Protein AF-A0A3B8U5N9-F1 (afdb_monomer_lite)

Structure (mmCIF, N/CA/C/O backbone):
data_AF-A0A3B8U5N9-F1
#
_entry.id   AF-A0A3B8U5N9-F1
#
loop_
_atom_site.group_PDB
_atom_site.id
_atom_site.type_symbol
_atom_site.label_atom_id
_atom_site.label_alt_id
_atom_site.label_comp_id
_atom_site.label_asym_id
_atom_site.label_entity_id
_atom_site.label_seq_id
_atom_site.pdbx_PDB_ins_code
_atom_site.Cartn_x
_atom_site.Cartn_y
_atom_site.Cartn_z
_atom_site.occupancy
_atom_site.B_iso_or_equiv
_atom_site.auth_seq_id
_atom_site.auth_comp_id
_atom_site.auth_asym_id
_atom_site.auth_atom_id
_atom_site.pdbx_PDB_model_num
ATOM 1 N N . MET A 1 1 ? 13.610 -24.475 14.657 1.00 37.31 1 MET A N 1
ATOM 2 C CA . MET A 1 1 ? 14.604 -23.384 14.623 1.00 37.31 1 MET A CA 1
ATOM 3 C C . MET A 1 1 ? 13.798 -22.106 14.514 1.00 37.31 1 MET A C 1
ATOM 5 O O . MET A 1 1 ? 13.174 -21.926 13.480 1.00 37.31 1 MET A O 1
ATOM 9 N N . SER A 1 2 ? 13.674 -21.314 15.582 1.00 43.97 2 SER A N 1
ATOM 10 C CA . SER A 1 2 ? 13.005 -20.014 15.477 1.00 43.97 2 SER A CA 1
ATOM 11 C C . SER A 1 2 ? 13.962 -19.071 14.759 1.00 43.97 2 SER A C 1
ATOM 13 O O . SER A 1 2 ? 15.007 -18.725 15.312 1.00 43.97 2 SER A O 1
ATOM 15 N N . SER A 1 3 ? 13.654 -18.688 13.523 1.00 51.12 3 SER A N 1
ATOM 16 C CA . SER A 1 3 ? 14.221 -17.463 12.967 1.00 51.12 3 SER A CA 1
ATOM 17 C C . SER A 1 3 ? 13.598 -16.319 13.762 1.00 51.12 3 SER A C 1
ATOM 19 O O . SER A 1 3 ? 12.476 -15.910 13.486 1.00 51.12 3 SER A O 1
ATOM 21 N N . GLY A 1 4 ? 14.253 -15.919 14.852 1.00 57.12 4 GLY A N 1
ATOM 22 C CA . GLY A 1 4 ? 13.753 -14.846 15.703 1.00 57.12 4 GLY A CA 1
ATOM 23 C C . GLY A 1 4 ? 13.700 -13.555 14.897 1.00 57.12 4 GLY A C 1
ATOM 24 O O . GLY A 1 4 ? 14.706 -13.181 14.289 1.00 57.12 4 GLY A O 1
ATOM 25 N N . ARG A 1 5 ? 12.532 -12.906 14.881 1.00 68.25 5 ARG A N 1
ATOM 26 C CA . ARG A 1 5 ? 12.402 -11.507 14.465 1.00 68.25 5 ARG A CA 1
ATOM 27 C C . ARG A 1 5 ? 13.412 -10.670 15.252 1.00 68.25 5 ARG A C 1
ATOM 29 O O . ARG A 1 5 ? 13.767 -11.017 16.380 1.00 68.25 5 ARG A O 1
ATOM 36 N N . SER A 1 6 ? 13.897 -9.583 14.662 1.00 81.69 6 SER A N 1
ATOM 37 C CA . SER A 1 6 ? 14.657 -8.614 15.448 1.00 81.69 6 SER A CA 1
ATOM 38 C C . SER A 1 6 ? 13.742 -7.999 16.514 1.00 81.69 6 SER A C 1
ATOM 40 O O . SER A 1 6 ? 12.534 -7.891 16.317 1.00 81.69 6 SER A O 1
ATOM 42 N N . GLU A 1 7 ? 14.318 -7.564 17.633 1.00 84.50 7 GLU A N 1
ATOM 43 C CA . GLU A 1 7 ? 13.582 -6.857 18.693 1.00 84.50 7 GLU A CA 1
ATOM 44 C C . GLU A 1 7 ? 12.851 -5.616 18.149 1.00 84.50 7 GLU A C 1
ATOM 46 O O . GLU A 1 7 ? 11.730 -5.318 18.550 1.00 84.50 7 GLU A O 1
ATOM 51 N N . ILE A 1 8 ? 13.456 -4.936 17.170 1.00 84.94 8 ILE A N 1
ATOM 52 C CA . ILE A 1 8 ? 12.861 -3.789 16.474 1.00 84.94 8 ILE A CA 1
ATOM 53 C C . ILE A 1 8 ? 11.585 -4.206 15.726 1.00 84.94 8 ILE A C 1
ATOM 55 O O . ILE A 1 8 ? 10.541 -3.592 15.931 1.00 84.94 8 ILE A O 1
ATOM 59 N N . ALA A 1 9 ? 11.634 -5.309 14.975 1.00 85.88 9 ALA A N 1
ATOM 60 C CA . ALA A 1 9 ? 10.475 -5.823 14.250 1.00 85.88 9 ALA A CA 1
ATOM 61 C C . ALA A 1 9 ? 9.335 -6.268 15.179 1.00 85.88 9 ALA A C 1
ATOM 63 O O . ALA A 1 9 ? 8.161 -6.182 14.823 1.00 85.88 9 ALA A O 1
ATOM 64 N N . GLU A 1 10 ? 9.646 -6.743 16.387 1.00 89.31 10 GLU A N 1
ATOM 65 C CA . GLU A 1 10 ? 8.615 -7.051 17.385 1.00 89.31 10 GLU A CA 1
ATOM 66 C C . GLU A 1 10 ? 7.937 -5.784 17.922 1.00 89.31 10 GLU A C 1
ATOM 68 O O . GLU A 1 10 ? 6.716 -5.772 18.093 1.00 89.31 10 GLU A O 1
ATOM 73 N N . ILE A 1 11 ? 8.702 -4.713 18.155 1.00 91.44 11 ILE A N 1
ATOM 74 C CA . ILE A 1 11 ? 8.172 -3.411 18.588 1.00 91.44 11 ILE A CA 1
ATOM 75 C C . ILE A 1 11 ? 7.272 -2.806 17.503 1.00 91.44 11 ILE A C 1
ATOM 77 O O . ILE A 1 11 ? 6.187 -2.313 17.818 1.00 91.44 11 ILE A O 1
ATOM 81 N N . GLU A 1 12 ? 7.691 -2.874 16.239 1.00 92.06 12 GLU A N 1
ATOM 82 C CA . GLU A 1 12 ? 6.921 -2.409 15.077 1.00 92.06 12 GLU A CA 1
ATOM 83 C C . GLU A 1 12 ? 5.573 -3.124 14.984 1.00 92.06 12 GLU A C 1
ATOM 85 O O . GLU A 1 12 ? 4.514 -2.489 14.965 1.00 92.06 12 GLU A O 1
ATOM 90 N N . VAL A 1 13 ? 5.595 -4.455 15.056 1.00 93.44 13 VAL A N 1
ATOM 91 C CA . VAL A 1 13 ? 4.382 -5.275 15.055 1.00 93.44 13 VAL A CA 1
ATOM 92 C C . VAL A 1 13 ? 3.455 -4.917 16.215 1.00 93.44 13 VAL A C 1
ATOM 94 O O . VAL A 1 13 ? 2.258 -4.722 16.007 1.00 93.44 13 VAL A O 1
ATOM 97 N N . GLN A 1 14 ? 3.978 -4.798 17.438 1.00 95.06 14 GLN A N 1
ATOM 98 C CA . GLN A 1 14 ? 3.162 -4.445 18.605 1.00 95.06 14 GLN A CA 1
ATOM 99 C C . GLN A 1 14 ? 2.539 -3.053 18.469 1.00 95.06 14 GLN A C 1
ATOM 101 O O . GLN A 1 14 ? 1.387 -2.851 18.863 1.00 95.06 14 GLN A O 1
ATOM 106 N N . ASN A 1 15 ? 3.274 -2.100 17.895 1.00 96.38 15 ASN A N 1
ATOM 107 C CA . ASN A 1 15 ? 2.785 -0.754 17.634 1.00 96.38 15 ASN A CA 1
ATOM 108 C C . ASN A 1 15 ? 1.612 -0.762 16.639 1.00 96.38 15 ASN A C 1
ATOM 110 O O . ASN A 1 15 ? 0.536 -0.241 16.952 1.00 96.38 15 ASN A O 1
ATOM 114 N N . GLN A 1 16 ? 1.790 -1.397 15.481 1.00 96.12 16 GLN A N 1
ATOM 115 C CA . GLN A 1 16 ? 0.767 -1.464 14.437 1.00 96.12 16 GLN A CA 1
ATOM 116 C C . GLN A 1 16 ? -0.460 -2.268 14.896 1.00 96.12 16 GLN A C 1
ATOM 118 O O . GLN A 1 16 ? -1.600 -1.820 14.751 1.00 96.12 16 GLN A O 1
ATOM 123 N N . GLN A 1 17 ? -0.238 -3.429 15.518 1.00 95.81 17 GLN A N 1
ATOM 124 C CA . GLN A 1 17 ? -1.308 -4.281 16.032 1.00 95.81 17 GLN A CA 1
ATOM 125 C C . GLN A 1 17 ? -2.098 -3.585 17.147 1.00 95.81 17 GLN A C 1
ATOM 127 O O . GLN A 1 17 ? -3.327 -3.656 17.172 1.00 95.81 17 GLN A O 1
ATOM 132 N N . GLY A 1 18 ? -1.418 -2.886 18.061 1.00 96.94 18 GLY A N 1
ATOM 133 C CA . GLY A 1 18 ? -2.061 -2.134 19.140 1.00 96.94 18 GLY A CA 1
ATOM 134 C C . GLY A 1 18 ? -2.972 -1.022 18.618 1.00 96.94 18 GLY A C 1
ATOM 135 O O . GLY A 1 18 ? -4.084 -0.842 19.126 1.00 96.94 18 GLY A O 1
ATOM 136 N N . TYR A 1 19 ? -2.542 -0.319 17.567 1.00 97.38 19 TYR A N 1
ATOM 137 C CA . TYR A 1 19 ? -3.372 0.669 16.880 1.00 97.38 19 TYR A CA 1
ATOM 138 C C . TYR A 1 19 ? -4.609 0.028 16.236 1.00 97.38 19 TYR A C 1
ATOM 140 O O . TYR A 1 19 ? -5.729 0.484 16.474 1.00 97.38 19 TYR A O 1
ATOM 148 N N . ALA A 1 20 ? -4.424 -1.067 15.492 1.00 95.69 20 ALA A N 1
ATOM 149 C CA . ALA A 1 20 ? -5.520 -1.784 14.845 1.00 95.69 20 ALA A CA 1
ATOM 150 C C . ALA A 1 20 ? -6.578 -2.263 15.854 1.00 95.69 20 ALA A C 1
ATOM 152 O O . ALA A 1 20 ? -7.768 -1.995 15.682 1.00 95.69 20 ALA A O 1
ATOM 153 N N . ILE A 1 21 ? -6.147 -2.873 16.964 1.00 95.38 21 ILE A N 1
ATOM 154 C CA . ILE A 1 21 ? -7.039 -3.334 18.040 1.00 95.38 21 ILE A CA 1
ATOM 155 C C . ILE A 1 21 ? -7.827 -2.169 18.650 1.00 95.38 21 ILE A C 1
ATOM 157 O O . ILE A 1 21 ? -9.026 -2.304 18.897 1.00 95.38 21 ILE A O 1
ATOM 161 N N . SER A 1 22 ? -7.181 -1.021 18.872 1.00 97.06 22 SER A N 1
ATOM 162 C CA . SER A 1 22 ? -7.806 0.146 19.515 1.00 97.06 22 SER A CA 1
ATOM 163 C C . SER A 1 22 ? -8.975 0.721 18.709 1.00 97.06 22 SER A C 1
ATOM 165 O O . SER A 1 22 ? -9.881 1.328 19.283 1.00 97.06 22 SER A O 1
ATOM 167 N N . TYR A 1 23 ? -8.980 0.501 17.393 1.00 95.94 23 TYR A N 1
ATOM 168 C CA . TYR A 1 23 ? -10.018 0.985 16.484 1.00 95.94 23 TYR A CA 1
ATOM 169 C C . TYR A 1 23 ? -10.859 -0.111 15.829 1.00 95.94 23 TYR A C 1
ATOM 171 O O . TYR A 1 23 ? -11.763 0.208 15.058 1.00 95.94 23 TYR A O 1
ATOM 179 N N . GLY A 1 24 ? -10.633 -1.376 16.192 1.00 93.25 24 GLY A N 1
ATOM 180 C CA . GLY A 1 24 ? -11.392 -2.510 15.668 1.00 93.25 24 GLY A CA 1
ATOM 181 C C . GLY A 1 24 ? -11.067 -2.851 14.213 1.00 93.25 24 GLY A C 1
ATOM 182 O O . GLY A 1 24 ? -11.941 -3.345 13.507 1.00 93.25 24 GLY A O 1
ATOM 183 N N . TYR A 1 25 ? -9.842 -2.573 13.762 1.00 93.25 25 TYR A N 1
ATOM 184 C CA . TYR A 1 25 ? -9.350 -2.978 12.447 1.00 93.25 25 TYR A CA 1
ATOM 185 C C . TYR A 1 25 ? -8.815 -4.412 12.479 1.00 93.25 25 TYR A C 1
ATOM 187 O O . TYR A 1 25 ? -8.165 -4.824 13.443 1.00 93.25 25 TYR A O 1
ATOM 195 N N . ASP A 1 26 ? -9.035 -5.154 11.394 1.00 92.12 26 ASP A N 1
ATOM 196 C CA . ASP A 1 26 ? -8.364 -6.432 11.175 1.00 92.12 26 ASP A CA 1
ATOM 197 C C . ASP A 1 26 ? -6.880 -6.198 10.874 1.00 92.12 26 ASP A C 1
ATOM 199 O O . ASP A 1 26 ? -6.518 -5.357 10.050 1.00 92.12 26 ASP A O 1
ATOM 203 N N . TYR A 1 27 ? -6.015 -6.973 11.524 1.00 92.31 27 TYR A N 1
ATOM 204 C CA . TYR A 1 27 ? -4.566 -6.869 11.378 1.00 92.31 27 TYR A CA 1
ATOM 205 C C . TYR A 1 27 ? -3.971 -8.214 10.984 1.00 92.31 27 TYR A C 1
ATOM 207 O O . TYR A 1 27 ? -4.378 -9.266 11.483 1.00 92.31 27 TYR A O 1
ATOM 215 N N . SER A 1 28 ? -2.993 -8.197 10.085 1.00 90.62 28 SER A N 1
ATOM 216 C CA . SER A 1 28 ? -2.209 -9.380 9.749 1.00 90.62 28 SER A CA 1
ATOM 217 C C . SER A 1 28 ? -0.816 -9.011 9.305 1.00 90.62 28 SER A C 1
ATOM 219 O O . SER A 1 28 ? -0.586 -7.947 8.739 1.00 90.62 28 SER A O 1
ATOM 221 N N . ILE A 1 29 ? 0.089 -9.942 9.569 1.00 89.69 29 ILE A N 1
ATOM 222 C CA . ILE A 1 29 ? 1.499 -9.840 9.246 1.00 89.69 29 ILE A CA 1
ATOM 223 C C . ILE A 1 29 ? 1.804 -10.939 8.248 1.00 89.69 29 ILE A C 1
ATOM 225 O O . ILE A 1 29 ? 1.370 -12.079 8.428 1.00 89.69 29 ILE A O 1
ATOM 229 N N . TYR A 1 30 ? 2.577 -10.600 7.228 1.00 87.62 30 TYR A N 1
ATOM 230 C CA . TYR A 1 30 ? 2.972 -11.540 6.197 1.00 87.62 30 TYR A CA 1
ATOM 231 C C . TYR A 1 30 ? 4.492 -11.646 6.174 1.00 87.62 30 TYR A C 1
ATOM 233 O O . TYR A 1 30 ? 5.188 -10.703 5.819 1.00 87.62 30 TYR A O 1
ATOM 241 N N . GLU A 1 31 ? 5.001 -12.803 6.588 1.00 86.06 31 GLU A N 1
ATOM 242 C CA . GLU A 1 31 ? 6.442 -13.113 6.607 1.00 86.06 31 GLU A CA 1
ATOM 243 C C . GLU A 1 31 ? 6.906 -13.789 5.309 1.00 86.06 31 GLU A C 1
ATOM 245 O O . GLU A 1 31 ? 8.087 -14.067 5.106 1.00 86.06 31 GLU A O 1
ATOM 250 N N . GLU A 1 32 ? 5.956 -14.077 4.426 1.00 85.94 32 GLU A N 1
ATOM 251 C CA . GLU A 1 32 ? 6.152 -14.802 3.184 1.00 85.94 32 GLU A CA 1
ATOM 252 C C . GLU A 1 32 ? 6.498 -13.840 2.042 1.00 85.94 32 GLU A C 1
ATOM 254 O O . GLU A 1 32 ? 6.011 -12.711 1.967 1.00 85.94 32 GLU A O 1
ATOM 259 N N . ASN A 1 33 ? 7.310 -14.310 1.092 1.00 87.81 33 ASN A N 1
ATOM 260 C CA . ASN A 1 33 ? 7.495 -13.601 -0.169 1.00 87.81 33 ASN A CA 1
ATOM 261 C C . ASN A 1 33 ? 6.374 -13.977 -1.149 1.00 87.81 33 ASN A C 1
ATOM 263 O O . ASN A 1 33 ? 6.381 -15.075 -1.711 1.00 87.81 33 ASN A O 1
ATOM 267 N N . PHE A 1 34 ? 5.460 -13.045 -1.412 1.00 89.44 34 PHE A N 1
ATOM 268 C CA . PHE A 1 34 ? 4.399 -13.215 -2.407 1.00 89.44 34 PHE A CA 1
ATOM 269 C C . PHE A 1 34 ? 4.875 -12.978 -3.846 1.00 89.44 34 PHE A C 1
ATOM 271 O O . PHE A 1 34 ? 4.211 -13.395 -4.796 1.00 89.44 34 PHE A O 1
ATOM 278 N N . ALA A 1 35 ? 6.026 -12.331 -4.030 1.00 89.81 35 ALA A N 1
ATOM 279 C CA . ALA A 1 35 ? 6.633 -12.069 -5.329 1.00 89.81 35 ALA A CA 1
ATOM 280 C C . ALA A 1 35 ? 7.672 -13.143 -5.681 1.00 89.81 35 ALA A C 1
ATOM 282 O O . ALA A 1 35 ? 8.865 -12.874 -5.799 1.00 89.81 35 ALA A O 1
ATOM 283 N N . CYS A 1 36 ? 7.223 -14.390 -5.845 1.00 85.25 36 CYS A N 1
ATOM 284 C CA . CYS A 1 36 ? 8.112 -15.523 -6.123 1.00 85.25 36 CYS A CA 1
ATOM 285 C C . CYS A 1 36 ? 8.840 -15.436 -7.478 1.00 85.25 36 CYS A C 1
ATOM 287 O O . CYS A 1 36 ? 9.879 -16.071 -7.652 1.00 85.25 36 CYS A O 1
ATOM 289 N N . ASP A 1 37 ? 8.315 -14.654 -8.424 1.00 87.06 37 ASP A N 1
ATOM 290 C CA . ASP A 1 37 ? 8.874 -14.452 -9.761 1.00 87.06 37 ASP A CA 1
ATOM 291 C C . ASP A 1 37 ? 9.506 -13.062 -9.959 1.00 87.06 37 ASP A C 1
ATOM 293 O O . ASP A 1 37 ? 9.888 -12.731 -11.080 1.00 87.06 37 ASP A O 1
ATOM 297 N N . SER A 1 38 ? 9.625 -12.241 -8.910 1.00 86.50 38 SER A N 1
ATOM 298 C CA . SER A 1 38 ? 10.179 -10.881 -8.975 1.00 86.50 38 SER A CA 1
ATOM 299 C C . SER A 1 38 ? 11.077 -10.571 -7.768 1.00 86.50 38 SER A C 1
ATOM 301 O O . SER A 1 38 ? 11.338 -11.424 -6.921 1.00 86.50 38 SER A O 1
ATOM 303 N N . LEU A 1 39 ? 11.604 -9.349 -7.706 1.00 87.62 39 LEU A N 1
ATOM 304 C CA . LEU A 1 39 ? 12.391 -8.858 -6.575 1.00 87.62 39 LEU A CA 1
ATOM 305 C C . LEU A 1 39 ? 11.501 -8.618 -5.344 1.00 87.62 39 LEU A C 1
ATOM 307 O O . LEU A 1 39 ? 10.323 -8.299 -5.476 1.00 87.62 39 LEU A O 1
ATOM 311 N N . LEU A 1 40 ? 12.075 -8.760 -4.142 1.00 87.75 40 LEU A N 1
ATOM 312 C CA . LEU A 1 40 ? 11.333 -8.798 -2.869 1.00 87.75 40 LEU A CA 1
ATOM 313 C C . LEU A 1 40 ? 10.443 -7.576 -2.612 1.00 87.75 40 LEU A C 1
ATOM 315 O O . LEU A 1 40 ? 9.360 -7.722 -2.054 1.00 87.75 40 LEU A O 1
ATOM 319 N N . TYR A 1 41 ? 10.855 -6.392 -3.058 1.00 86.75 41 TYR A N 1
ATOM 320 C CA . TYR A 1 41 ? 10.079 -5.159 -2.906 1.00 86.75 41 TYR A CA 1
ATOM 321 C C . TYR A 1 41 ? 8.734 -5.185 -3.665 1.00 86.75 41 TYR A C 1
ATOM 323 O O . TYR A 1 41 ? 7.802 -4.467 -3.314 1.00 86.75 41 TYR A O 1
ATOM 331 N N . TRP A 1 42 ? 8.554 -6.106 -4.621 1.00 92.69 42 TR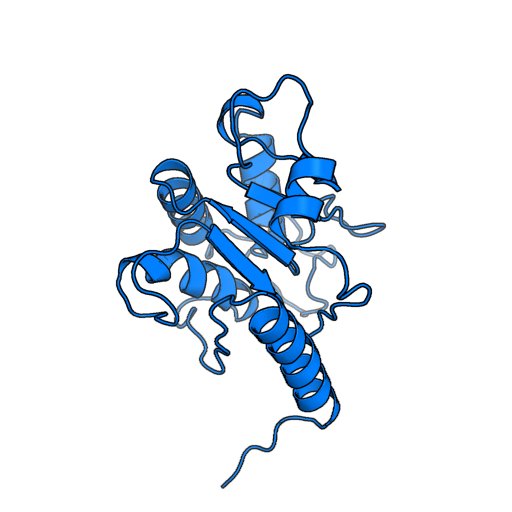P A N 1
ATOM 332 C CA . TRP A 1 42 ? 7.264 -6.363 -5.273 1.00 92.69 42 TRP A CA 1
ATOM 333 C C . TRP A 1 42 ? 6.302 -7.222 -4.436 1.00 92.69 42 TRP A C 1
ATOM 335 O O . TRP A 1 42 ? 5.135 -7.361 -4.817 1.00 92.69 42 TRP A O 1
ATOM 345 N N . SER A 1 43 ? 6.746 -7.802 -3.312 1.00 91.88 43 SER A N 1
ATOM 346 C CA . SER A 1 43 ? 5.917 -8.684 -2.474 1.00 91.88 43 SER A CA 1
ATOM 347 C C . SER A 1 43 ? 4.644 -7.978 -1.996 1.00 91.88 43 SER A C 1
ATOM 349 O O . SER A 1 43 ? 3.570 -8.575 -2.031 1.00 91.88 43 SER A O 1
ATOM 351 N N . LYS A 1 44 ? 4.715 -6.676 -1.680 1.00 91.38 44 LYS A N 1
ATOM 352 C CA . LYS A 1 44 ? 3.540 -5.869 -1.308 1.00 91.38 44 LYS A CA 1
ATOM 353 C C . LYS A 1 44 ? 2.476 -5.805 -2.401 1.00 91.38 44 LYS A C 1
ATOM 355 O O . LYS A 1 44 ? 1.293 -6.005 -2.143 1.00 91.38 44 LYS A O 1
ATOM 360 N N . ILE A 1 45 ? 2.900 -5.617 -3.650 1.00 93.75 45 ILE A N 1
ATOM 361 C CA . ILE A 1 45 ? 2.002 -5.555 -4.809 1.00 93.75 45 ILE A CA 1
ATOM 362 C C . ILE A 1 45 ? 1.373 -6.924 -5.057 1.00 93.75 45 ILE A C 1
ATOM 364 O O . ILE A 1 45 ? 0.169 -7.019 -5.301 1.00 93.75 45 ILE A O 1
ATOM 368 N N . ALA A 1 46 ? 2.163 -7.994 -4.937 1.00 92.19 46 ALA A N 1
ATOM 369 C CA . ALA A 1 46 ? 1.644 -9.354 -4.988 1.00 92.19 46 ALA A CA 1
ATOM 370 C C . ALA A 1 46 ? 0.644 -9.632 -3.852 1.00 92.19 46 ALA A C 1
ATOM 372 O O . ALA A 1 46 ? -0.384 -10.260 -4.093 1.00 92.19 46 ALA A O 1
ATOM 373 N N . GLY A 1 47 ? 0.892 -9.147 -2.638 1.00 90.12 47 GLY A N 1
ATOM 374 C CA . GLY A 1 47 ? -0.031 -9.302 -1.517 1.00 90.12 47 GLY A CA 1
ATOM 375 C C . GLY A 1 47 ? -1.362 -8.585 -1.763 1.00 90.12 47 GLY A C 1
ATOM 376 O O . GLY A 1 47 ? -2.425 -9.205 -1.727 1.00 90.12 47 GLY A O 1
ATOM 377 N N . ILE A 1 48 ? -1.302 -7.295 -2.107 1.00 89.50 48 ILE A N 1
ATOM 378 C CA . ILE A 1 48 ? -2.476 -6.456 -2.393 1.00 89.50 48 ILE A CA 1
ATOM 379 C C . ILE A 1 48 ? -3.317 -7.044 -3.534 1.00 89.50 48 ILE A C 1
ATOM 381 O O . ILE A 1 48 ? -4.535 -7.177 -3.394 1.00 89.50 48 ILE A O 1
ATOM 385 N N . ARG A 1 49 ? -2.692 -7.437 -4.654 1.00 88.50 49 ARG A N 1
ATOM 386 C CA . ARG A 1 49 ? -3.434 -7.964 -5.814 1.00 88.50 49 ARG A CA 1
ATOM 387 C C . ARG A 1 49 ? -4.118 -9.297 -5.516 1.00 88.50 49 ARG A C 1
ATOM 389 O O . ARG A 1 49 ? -5.204 -9.558 -6.022 1.00 88.50 49 ARG A O 1
ATOM 396 N N . ASN A 1 50 ? -3.502 -10.135 -4.680 1.00 82.56 50 ASN A N 1
ATOM 397 C CA . ASN A 1 50 ? -4.041 -11.450 -4.346 1.00 82.56 50 ASN A CA 1
ATOM 398 C C . ASN A 1 50 ? -5.031 -11.406 -3.170 1.00 82.56 50 ASN A C 1
ATOM 400 O O . ASN A 1 50 ? -5.643 -12.432 -2.862 1.00 82.56 50 ASN A O 1
ATOM 404 N N . TYR A 1 51 ? -5.267 -10.241 -2.562 1.00 77.69 51 TYR A N 1
ATOM 405 C CA . TYR A 1 51 ? -6.245 -10.077 -1.486 1.00 77.69 51 TYR A CA 1
ATOM 406 C C . TYR A 1 51 ? -7.652 -10.596 -1.866 1.00 77.69 51 TYR A C 1
ATOM 408 O O . TYR A 1 51 ? -8.209 -11.410 -1.126 1.00 77.69 51 TYR A O 1
ATOM 416 N N . PRO A 1 52 ? -8.233 -10.262 -3.043 1.00 69.94 52 PRO A N 1
ATOM 417 C CA . PRO A 1 52 ? -9.549 -10.773 -3.442 1.00 69.94 52 PRO A CA 1
ATOM 418 C C . PRO A 1 52 ? -9.592 -12.293 -3.661 1.00 69.94 52 PRO A C 1
ATOM 420 O O . PRO A 1 52 ? -10.670 -12.880 -3.630 1.00 69.94 52 PRO A O 1
ATOM 423 N N . SER A 1 53 ? -8.440 -12.929 -3.898 1.00 68.88 53 SER A N 1
ATOM 424 C CA . SER A 1 53 ? -8.335 -14.379 -4.106 1.00 68.88 53 SER A CA 1
ATOM 425 C C . SER A 1 53 ? -8.245 -15.181 -2.801 1.00 68.88 53 SER A C 1
ATOM 427 O O . SER A 1 53 ? -8.258 -16.409 -2.843 1.00 68.88 53 SER A O 1
ATOM 429 N N . GLY A 1 54 ? -8.167 -14.507 -1.645 1.00 68.62 54 GLY A N 1
ATOM 430 C CA . GLY A 1 54 ? -8.070 -15.148 -0.330 1.00 68.62 54 GLY A CA 1
ATOM 431 C C . GLY A 1 54 ? -6.684 -15.706 0.008 1.00 68.62 54 GLY A C 1
ATOM 432 O O . GLY A 1 54 ? -6.531 -16.365 1.027 1.00 68.62 54 GLY A O 1
ATOM 433 N N . VAL A 1 55 ? -5.663 -15.440 -0.815 1.00 67.31 55 VAL A N 1
ATOM 434 C CA . VAL A 1 55 ? -4.258 -15.788 -0.513 1.00 67.31 55 VAL A CA 1
ATOM 435 C C . VAL A 1 55 ? -3.729 -14.969 0.670 1.00 67.31 55 VAL A C 1
ATOM 437 O O . VAL A 1 55 ? -2.897 -15.438 1.436 1.00 67.31 55 VAL A O 1
ATOM 440 N N . VAL A 1 56 ? -4.249 -13.753 0.827 1.00 66.94 56 VAL A N 1
ATOM 441 C CA . VAL A 1 56 ? -3.931 -12.792 1.884 1.00 66.94 56 VAL A CA 1
ATOM 442 C C . VAL A 1 56 ? -5.247 -12.544 2.614 1.00 66.94 56 VAL A C 1
ATOM 444 O O . VAL A 1 56 ? -6.108 -11.836 2.097 1.00 66.94 56 VAL A O 1
ATOM 447 N N . GLN A 1 57 ? -5.480 -13.230 3.737 1.00 63.19 57 GLN A N 1
ATOM 448 C CA . GLN A 1 57 ? -6.816 -13.311 4.339 1.00 63.19 57 GLN A CA 1
ATOM 449 C C . GLN A 1 57 ? -6.798 -13.041 5.843 1.00 63.19 57 GLN A C 1
ATOM 451 O O . GLN A 1 57 ? -6.838 -13.952 6.666 1.00 63.19 57 GLN A O 1
ATOM 456 N N . SER A 1 58 ? -6.799 -11.753 6.181 1.00 66.69 58 SER A N 1
ATOM 457 C CA . SER A 1 58 ? -7.124 -11.262 7.523 1.00 66.69 58 SER A CA 1
ATOM 458 C C . SER A 1 58 ? -8.609 -10.924 7.662 1.00 66.69 58 SER A C 1
ATOM 460 O O . SER A 1 58 ? -9.220 -11.206 8.686 1.00 66.69 58 SER A O 1
ATOM 462 N N . CYS A 1 59 ? -9.196 -10.380 6.591 1.00 72.56 59 CYS A N 1
ATOM 463 C CA . CYS A 1 59 ? -10.575 -9.921 6.509 1.00 72.56 59 CYS A CA 1
ATOM 464 C C . CYS A 1 59 ? -11.173 -10.351 5.156 1.00 72.56 59 CYS A C 1
ATOM 466 O O . CYS A 1 59 ? -10.609 -10.051 4.104 1.00 72.56 59 CYS A O 1
ATOM 468 N N . PRO A 1 60 ? -12.291 -11.090 5.109 1.00 74.00 60 PRO A N 1
ATOM 469 C CA . PRO A 1 60 ? -12.925 -11.432 3.842 1.00 74.00 60 PRO A CA 1
ATOM 470 C C . PRO A 1 60 ? -13.590 -10.193 3.218 1.00 74.00 60 PRO A C 1
ATOM 472 O O . PRO A 1 60 ? -14.610 -9.722 3.706 1.00 74.00 60 PRO A O 1
ATOM 475 N N . ASN A 1 61 ? -13.044 -9.718 2.091 1.00 79.06 61 ASN A N 1
ATOM 476 C CA . ASN A 1 61 ? -13.566 -8.592 1.300 1.00 79.06 61 ASN A CA 1
ATOM 477 C C . ASN A 1 61 ? -13.696 -7.264 2.089 1.00 79.06 61 ASN A C 1
ATOM 479 O O . ASN A 1 61 ? -14.809 -6.760 2.245 1.00 79.06 61 ASN A O 1
ATOM 483 N N . PRO A 1 62 ? -12.581 -6.676 2.558 1.00 86.44 62 PRO A N 1
ATOM 484 C CA . PRO A 1 62 ? -12.591 -5.415 3.283 1.00 86.44 62 PRO A CA 1
ATOM 485 C C . PRO A 1 62 ? -12.983 -4.274 2.346 1.00 86.44 62 PRO A C 1
ATOM 487 O O . PRO A 1 62 ? -12.703 -4.337 1.150 1.00 86.44 62 PRO A O 1
ATOM 490 N N . ASP A 1 63 ? -13.566 -3.203 2.876 1.00 86.25 63 ASP A N 1
ATOM 491 C CA . ASP A 1 63 ? -13.838 -1.992 2.089 1.00 86.25 63 ASP A CA 1
ATOM 492 C C . ASP A 1 63 ? -12.549 -1.230 1.741 1.00 86.25 63 ASP A C 1
ATOM 494 O O . ASP A 1 63 ? -12.461 -0.555 0.709 1.00 86.25 63 ASP A O 1
ATOM 498 N N . GLN A 1 64 ? -11.536 -1.358 2.600 1.00 87.69 64 GLN A N 1
ATOM 499 C CA . GLN A 1 64 ? -10.263 -0.656 2.518 1.00 87.69 64 GLN A CA 1
ATOM 500 C C . GLN A 1 64 ? -9.107 -1.592 2.865 1.00 87.69 64 GLN A C 1
ATOM 502 O O . GLN A 1 64 ? -9.240 -2.492 3.690 1.00 87.69 64 GLN A O 1
ATOM 507 N N . ILE A 1 65 ? -7.957 -1.352 2.255 1.00 89.94 65 ILE A N 1
ATOM 508 C CA . ILE A 1 65 ? -6.708 -2.038 2.564 1.00 89.94 65 ILE A CA 1
ATOM 509 C C . ILE A 1 65 ? -5.706 -0.965 2.976 1.00 89.94 65 ILE A C 1
ATOM 511 O O . ILE A 1 65 ? -5.553 0.039 2.282 1.00 89.94 65 ILE A O 1
ATOM 515 N N . VAL A 1 66 ? -5.027 -1.187 4.098 1.00 91.62 66 VAL A N 1
ATOM 516 C CA . VAL A 1 66 ? -3.886 -0.380 4.532 1.00 91.62 66 VAL A CA 1
ATOM 517 C C . VAL A 1 66 ? -2.671 -1.293 4.526 1.00 91.62 66 VAL A C 1
ATOM 519 O O . VAL A 1 66 ? -2.637 -2.281 5.258 1.00 91.62 66 VAL A O 1
ATOM 522 N N . TRP A 1 67 ? -1.704 -0.989 3.668 1.00 92.31 67 TRP A N 1
ATOM 523 C CA . TRP A 1 67 ? -0.408 -1.651 3.649 1.00 92.31 67 TRP A CA 1
ATOM 524 C C . TRP A 1 67 ? 0.611 -0.769 4.359 1.00 92.31 67 TRP A C 1
ATOM 526 O O . TRP A 1 67 ? 0.719 0.417 4.045 1.00 92.31 67 TRP A O 1
ATOM 536 N N . LEU A 1 68 ? 1.355 -1.367 5.283 1.00 93.38 68 LEU A N 1
ATOM 537 C CA . LEU A 1 68 ? 2.466 -0.745 5.990 1.00 93.38 68 LEU A CA 1
ATOM 538 C C . LEU A 1 68 ? 3.701 -1.614 5.757 1.00 93.38 68 LEU A C 1
ATOM 540 O O . LEU A 1 68 ? 3.625 -2.834 5.926 1.00 93.38 68 LEU A O 1
ATOM 544 N N . ASP A 1 69 ? 4.810 -0.999 5.362 1.00 91.44 69 ASP A N 1
ATOM 545 C CA . ASP A 1 69 ? 6.116 -1.649 5.429 1.00 91.44 69 ASP A CA 1
ATOM 546 C C . ASP A 1 69 ? 6.489 -1.926 6.895 1.00 91.44 69 ASP A C 1
ATOM 548 O O . ASP A 1 69 ? 5.891 -1.385 7.835 1.00 91.44 69 ASP A O 1
ATOM 552 N N . ASP A 1 70 ? 7.432 -2.843 7.100 1.00 88.62 70 ASP A N 1
ATOM 553 C CA . ASP A 1 70 ? 7.820 -3.282 8.439 1.00 88.62 70 ASP A CA 1
ATOM 554 C C . ASP A 1 70 ? 8.488 -2.162 9.244 1.00 88.62 70 ASP A C 1
ATOM 556 O O . ASP A 1 70 ? 8.268 -2.080 10.445 1.00 88.62 70 ASP A O 1
ATOM 560 N N . ASP A 1 71 ? 9.152 -1.217 8.580 1.00 88.88 71 ASP A N 1
ATOM 561 C CA . ASP A 1 71 ? 9.784 -0.040 9.185 1.00 88.88 71 ASP A CA 1
ATOM 562 C C . ASP A 1 71 ? 8.826 1.136 9.493 1.00 88.88 71 ASP A C 1
ATOM 564 O O . ASP A 1 71 ? 9.266 2.231 9.870 1.00 88.88 71 ASP A O 1
ATOM 568 N N . VAL A 1 72 ? 7.506 0.937 9.375 1.00 91.62 72 VAL A N 1
ATOM 569 C CA . VAL A 1 72 ? 6.497 1.974 9.642 1.00 91.62 72 VAL A CA 1
ATOM 570 C C . VAL A 1 72 ? 5.946 1.898 11.068 1.00 91.62 72 VAL A C 1
ATOM 572 O O . VAL A 1 72 ? 5.430 0.874 11.516 1.00 91.62 72 VAL A O 1
ATOM 575 N N . ILE A 1 73 ? 5.936 3.048 11.753 1.00 94.25 73 ILE A N 1
ATOM 576 C CA . ILE A 1 73 ? 5.402 3.215 13.112 1.00 94.25 73 ILE A CA 1
ATOM 577 C C . ILE A 1 73 ? 4.239 4.214 13.145 1.00 94.25 73 ILE A C 1
ATOM 579 O O . ILE A 1 73 ? 4.323 5.335 12.639 1.00 94.25 73 ILE A O 1
ATOM 583 N N . VAL A 1 74 ? 3.173 3.851 13.857 1.00 94.94 74 VAL A N 1
ATOM 584 C CA . VAL A 1 74 ? 2.088 4.750 14.253 1.00 94.94 74 VAL A CA 1
ATOM 585 C C . VAL A 1 74 ? 2.534 5.604 15.440 1.00 94.94 74 VAL A C 1
ATOM 587 O O . VAL A 1 74 ? 2.653 5.126 16.571 1.00 94.94 74 VAL A O 1
ATOM 590 N N . VAL A 1 75 ? 2.744 6.898 15.188 1.00 94.69 75 VAL A N 1
ATOM 591 C CA . VAL A 1 75 ? 3.214 7.865 16.201 1.00 94.69 75 VAL A CA 1
ATOM 592 C C . VAL A 1 75 ? 2.093 8.666 16.868 1.00 94.69 75 VAL A C 1
ATOM 594 O O . VAL A 1 75 ? 2.282 9.201 17.959 1.00 94.69 75 VAL A O 1
ATOM 597 N N . ASN A 1 76 ? 0.918 8.750 16.238 1.00 93.44 76 ASN A N 1
ATOM 598 C CA . ASN A 1 76 ? -0.254 9.425 16.793 1.00 93.44 76 ASN A CA 1
ATOM 599 C C . ASN A 1 76 ? -1.459 8.472 16.817 1.00 93.44 76 ASN A C 1
ATOM 601 O O . ASN A 1 76 ? -2.324 8.544 15.944 1.00 93.44 76 ASN A O 1
ATOM 605 N N . PRO A 1 77 ? -1.533 7.575 17.816 1.00 93.75 77 PRO A N 1
ATOM 606 C CA . PRO A 1 77 ? -2.543 6.523 17.862 1.00 93.75 77 PRO A CA 1
ATOM 607 C C . PRO A 1 77 ? -3.940 7.031 18.243 1.00 93.75 77 PRO A C 1
ATOM 609 O O . PRO A 1 77 ? -4.842 6.221 18.385 1.00 93.75 77 PRO A O 1
ATOM 612 N N . ASN A 1 78 ? -4.122 8.343 18.440 1.00 95.69 78 ASN A N 1
ATOM 613 C CA . ASN A 1 78 ? -5.408 8.941 18.806 1.00 95.69 78 ASN A CA 1
ATOM 614 C C . ASN A 1 78 ? -6.233 9.401 17.594 1.00 95.69 78 ASN A C 1
ATOM 616 O O . ASN A 1 78 ? -7.369 9.839 17.775 1.00 95.69 78 ASN A O 1
ATOM 620 N N . ILE A 1 79 ? -5.673 9.329 16.383 1.00 93.62 79 ILE A N 1
ATOM 621 C CA . ILE A 1 79 ? -6.361 9.676 15.137 1.00 93.62 79 ILE A CA 1
ATOM 622 C C . ILE A 1 79 ? -6.718 8.383 14.409 1.00 93.62 79 ILE A C 1
ATOM 624 O O . ILE A 1 79 ? -5.839 7.555 14.159 1.00 93.62 79 ILE A O 1
ATOM 628 N N . LYS A 1 80 ? -7.992 8.215 14.040 1.00 93.56 80 LYS A N 1
ATOM 629 C CA . LYS A 1 80 ? -8.433 7.075 13.220 1.00 93.56 80 LYS A CA 1
ATOM 630 C C . LYS A 1 80 ? -7.940 7.196 11.785 1.00 93.56 80 LYS A C 1
ATOM 632 O O . LYS A 1 80 ? -7.854 8.300 11.254 1.00 93.56 80 LYS A O 1
ATOM 637 N N . THR A 1 81 ? -7.736 6.065 11.117 1.00 89.94 81 THR A N 1
ATOM 638 C CA . THR A 1 81 ? -7.360 6.036 9.699 1.00 89.94 81 THR A CA 1
ATOM 639 C C . THR A 1 81 ? -8.390 6.770 8.838 1.00 89.94 81 THR A C 1
ATOM 641 O O . THR A 1 81 ? -8.015 7.636 8.055 1.00 89.94 81 THR A O 1
ATOM 644 N N . ASP A 1 82 ? -9.687 6.541 9.060 1.00 87.06 82 ASP A N 1
ATOM 645 C CA . ASP A 1 82 ? -10.749 7.246 8.325 1.00 87.06 82 ASP A CA 1
ATOM 646 C C . ASP A 1 82 ? -10.727 8.767 8.557 1.00 87.06 82 ASP A C 1
ATOM 648 O O . ASP A 1 82 ? -10.944 9.541 7.628 1.00 87.06 82 ASP A O 1
ATOM 652 N N . GLU A 1 83 ? -10.443 9.208 9.788 1.00 88.94 83 GLU A N 1
ATOM 653 C CA . GLU A 1 83 ? -10.343 10.633 10.134 1.00 88.94 83 GLU A CA 1
ATOM 654 C C . GLU A 1 83 ? -9.120 11.277 9.475 1.00 88.94 83 GLU A C 1
ATOM 656 O O . GLU A 1 83 ? -9.219 12.372 8.917 1.00 88.94 83 GLU A O 1
ATOM 661 N N . PHE A 1 84 ? -7.978 10.582 9.493 1.00 87.19 84 PHE A N 1
ATOM 662 C CA . PHE A 1 84 ? -6.766 11.005 8.798 1.00 87.19 84 PHE A CA 1
ATOM 663 C C . PHE A 1 84 ? -7.040 11.193 7.305 1.00 87.19 84 PHE A C 1
ATOM 665 O O . PHE A 1 84 ? -6.702 12.230 6.736 1.00 87.19 84 PHE A O 1
ATOM 672 N N . ILE A 1 85 ? -7.709 10.229 6.680 1.00 83.94 85 ILE A N 1
ATOM 673 C CA . ILE A 1 85 ? -7.998 10.243 5.245 1.00 83.94 85 ILE A CA 1
ATOM 674 C C . ILE A 1 85 ? -8.942 11.383 4.892 1.00 83.94 85 ILE A C 1
ATOM 676 O O . ILE A 1 85 ? -8.642 12.162 3.990 1.00 83.94 85 ILE A O 1
ATOM 680 N N . GLN A 1 86 ? -10.036 11.543 5.640 1.00 82.94 86 GLN A N 1
ATOM 681 C CA . GLN A 1 86 ? -10.973 12.652 5.446 1.00 82.94 86 GLN A CA 1
ATOM 682 C C . GLN A 1 86 ? -10.285 14.018 5.544 1.00 82.94 86 GLN A C 1
ATOM 684 O O . GLN A 1 86 ? -10.630 14.926 4.789 1.00 82.94 86 GLN A O 1
ATOM 689 N N . GLY A 1 87 ? -9.288 14.159 6.423 1.00 83.44 87 GLY A N 1
ATOM 690 C CA . GLY A 1 87 ? -8.486 15.378 6.546 1.00 83.44 87 GLY A CA 1
ATOM 691 C C . GLY A 1 87 ? -7.674 15.739 5.295 1.00 83.44 87 GLY A C 1
ATOM 692 O O . GLY A 1 87 ? -7.381 16.917 5.094 1.00 83.44 87 GLY A O 1
ATOM 693 N N . HIS A 1 88 ? -7.353 14.759 4.445 1.00 78.50 88 HIS A N 1
ATOM 694 C CA . HIS A 1 88 ? -6.552 14.934 3.226 1.00 78.50 88 HIS A CA 1
ATOM 695 C C . HIS A 1 88 ? -7.386 14.923 1.938 1.00 78.50 88 HIS A C 1
ATOM 697 O O . HIS A 1 88 ? -6.867 15.208 0.858 1.00 78.50 88 HIS A O 1
ATOM 703 N N . MET A 1 89 ? -8.685 14.631 2.025 1.00 76.62 89 MET A N 1
ATOM 704 C CA . MET A 1 89 ? -9.579 14.699 0.874 1.00 76.62 89 MET A CA 1
ATOM 705 C C . MET A 1 89 ? -9.975 16.145 0.552 1.00 76.62 89 MET A C 1
ATOM 707 O O . MET A 1 89 ? -10.203 16.976 1.432 1.00 76.62 89 MET A O 1
ATOM 711 N N . SER A 1 90 ? -10.119 16.448 -0.743 1.00 71.56 90 SER A N 1
ATOM 712 C CA . SER A 1 90 ? -10.702 17.723 -1.178 1.00 71.56 90 SER A CA 1
ATOM 713 C C . SER A 1 90 ? -12.144 17.838 -0.683 1.00 71.56 90 SER A C 1
ATOM 715 O O . SER A 1 90 ? -12.918 16.889 -0.811 1.00 71.56 90 SER A O 1
ATOM 717 N N . LYS A 1 91 ? -12.528 19.026 -0.200 1.00 70.06 91 LYS A N 1
ATOM 718 C CA . LYS A 1 91 ? -13.908 19.331 0.220 1.00 70.06 91 LYS A CA 1
ATOM 719 C C . LYS A 1 91 ? -14.935 19.157 -0.903 1.00 70.06 91 LYS A C 1
ATOM 721 O O . LYS A 1 91 ? -16.105 18.942 -0.612 1.00 70.06 91 LYS A O 1
ATOM 726 N N . ASP A 1 92 ? -14.486 19.223 -2.155 1.00 65.81 92 ASP A N 1
ATOM 727 C CA . ASP A 1 92 ? -15.318 19.043 -3.349 1.00 65.81 92 ASP A CA 1
ATOM 728 C C . ASP A 1 92 ? -15.317 17.590 -3.863 1.00 65.81 92 ASP A C 1
ATOM 730 O O . ASP A 1 92 ? -15.862 17.301 -4.930 1.00 65.81 92 ASP A O 1
ATOM 734 N N . SER A 1 93 ? -14.690 16.655 -3.138 1.00 66.38 93 SER A N 1
ATOM 735 C CA . SER A 1 93 ? -14.711 15.243 -3.510 1.00 66.38 93 SER A CA 1
ATOM 736 C C . SER A 1 93 ? -16.108 14.660 -3.312 1.00 66.38 93 SER A C 1
ATOM 738 O O . SER A 1 93 ? -16.672 14.706 -2.222 1.00 66.38 93 SER A O 1
ATOM 740 N N . SER A 1 94 ? -16.665 14.069 -4.371 1.00 67.81 94 SER A N 1
ATOM 741 C CA . SER A 1 94 ? -17.902 13.280 -4.285 1.00 67.81 94 SER A CA 1
ATOM 742 C C . SER A 1 94 ? -17.678 11.895 -3.671 1.00 67.81 94 SER A C 1
ATOM 744 O O . SER A 1 94 ? -18.639 11.178 -3.387 1.00 67.81 94 SER A O 1
ATOM 746 N N . LEU A 1 95 ? -16.417 11.505 -3.477 1.00 65.44 95 LEU A N 1
ATOM 747 C CA . LEU A 1 95 ? -16.045 10.250 -2.851 1.00 65.44 95 LEU A CA 1
ATOM 748 C C . LEU A 1 95 ? -15.954 10.433 -1.337 1.00 65.44 95 LEU A C 1
ATOM 750 O O . LEU A 1 95 ? -15.389 11.408 -0.854 1.00 65.44 95 LEU A O 1
ATOM 754 N N . SER A 1 96 ? -16.436 9.444 -0.589 1.00 66.06 96 SER A N 1
ATOM 755 C CA . SER A 1 96 ? -16.191 9.344 0.854 1.00 66.06 96 SER A CA 1
ATOM 756 C C . SER A 1 96 ? -14.773 8.863 1.187 1.00 66.06 96 SER A C 1
ATOM 758 O O . SER A 1 96 ? -14.381 8.905 2.348 1.00 66.06 96 SER A O 1
ATOM 760 N N . PHE A 1 97 ? -14.038 8.360 0.186 1.00 67.81 97 PHE A N 1
ATOM 761 C CA . PHE A 1 97 ? -12.716 7.759 0.339 1.00 67.81 97 PHE A CA 1
ATOM 762 C C . PHE A 1 97 ? -11.922 7.803 -0.983 1.00 67.81 97 PHE A C 1
ATOM 764 O O . PHE A 1 97 ? -12.524 7.570 -2.040 1.00 67.81 97 PHE A O 1
ATOM 771 N N . PRO A 1 98 ? -10.603 8.079 -0.973 1.00 71.75 98 PRO A N 1
ATOM 772 C CA . PRO A 1 98 ? -9.785 8.090 -2.184 1.00 71.75 98 PRO A CA 1
ATOM 773 C C . PRO A 1 98 ? -9.646 6.697 -2.799 1.00 71.75 98 PRO A C 1
ATOM 775 O O . PRO A 1 98 ? -9.789 5.686 -2.122 1.00 71.75 98 PRO A O 1
ATOM 778 N N . ASN A 1 99 ? -9.347 6.611 -4.096 1.00 80.25 99 ASN A N 1
ATOM 779 C CA . ASN A 1 99 ? -8.998 5.309 -4.664 1.00 80.25 99 ASN A CA 1
ATOM 780 C C . ASN A 1 99 ? -7.630 4.878 -4.119 1.00 80.25 99 ASN A C 1
ATOM 782 O O . ASN A 1 99 ? -7.548 3.809 -3.518 1.00 80.25 99 ASN A O 1
ATOM 786 N N . ILE A 1 100 ? -6.600 5.713 -4.243 1.00 82.56 100 ILE A N 1
ATOM 787 C CA . ILE A 1 100 ? -5.280 5.451 -3.661 1.00 82.56 100 ILE A CA 1
ATOM 788 C C . ILE A 1 100 ? -4.824 6.704 -2.911 1.00 82.56 100 ILE A C 1
ATOM 790 O O . ILE A 1 100 ? -4.931 7.815 -3.427 1.00 82.56 100 ILE A O 1
ATOM 794 N N . LEU A 1 101 ? -4.361 6.516 -1.680 1.00 81.25 101 LEU A N 1
ATOM 795 C CA . LEU A 1 101 ? -3.652 7.515 -0.895 1.00 81.25 101 LEU A CA 1
ATOM 796 C C . LEU A 1 101 ? -2.256 6.969 -0.591 1.00 81.25 101 LEU A C 1
ATOM 798 O O . LEU A 1 101 ? -2.103 5.864 -0.064 1.00 81.25 101 LEU A O 1
ATOM 802 N N . GLU A 1 102 ? -1.263 7.769 -0.944 1.00 83.38 102 GLU A N 1
ATOM 803 C CA . GLU A 1 102 ? 0.161 7.497 -0.789 1.00 83.38 102 GLU A CA 1
ATOM 804 C C . GLU A 1 102 ? 0.847 8.710 -0.149 1.00 83.38 102 GLU A C 1
ATOM 806 O O . GLU A 1 102 ? 0.297 9.817 -0.132 1.00 83.38 102 GLU A O 1
ATOM 811 N N . THR A 1 103 ? 2.053 8.514 0.371 1.00 79.06 103 THR A N 1
ATOM 812 C CA . THR A 1 103 ? 2.833 9.588 0.991 1.00 79.06 103 THR A CA 1
ATOM 813 C C . THR A 1 103 ? 3.821 10.195 -0.002 1.00 79.06 103 THR A C 1
ATOM 815 O O . THR A 1 103 ? 4.278 9.529 -0.938 1.00 79.06 103 THR A O 1
ATOM 818 N N . GLU A 1 104 ? 4.164 11.474 0.174 1.00 78.44 104 GLU A N 1
ATOM 819 C CA . GLU A 1 104 ? 5.258 12.070 -0.597 1.00 78.44 104 GLU A CA 1
ATOM 820 C C . GLU A 1 104 ? 6.620 11.580 -0.088 1.00 78.44 104 GLU A C 1
ATOM 822 O O . GLU A 1 104 ? 6.890 11.545 1.113 1.00 78.44 104 GLU A O 1
ATOM 827 N N . ASP A 1 105 ? 7.511 11.222 -1.012 1.00 75.94 105 ASP A N 1
ATOM 828 C CA . ASP A 1 105 ? 8.896 10.870 -0.685 1.00 75.94 105 ASP A CA 1
ATOM 829 C C . ASP A 1 105 ? 9.749 12.152 -0.594 1.00 75.94 105 ASP A C 1
ATOM 831 O O . ASP A 1 105 ? 10.182 12.731 -1.595 1.00 75.94 105 ASP A O 1
ATOM 835 N N . ILE A 1 106 ? 9.935 12.660 0.630 1.00 68.25 106 ILE A N 1
ATOM 836 C CA . ILE A 1 106 ? 10.640 13.924 0.881 1.00 68.25 106 ILE A CA 1
ATOM 837 C C . ILE A 1 106 ? 12.146 13.737 0.663 1.00 68.25 106 ILE A C 1
ATOM 839 O O . ILE A 1 106 ? 12.855 13.182 1.500 1.00 68.25 106 ILE A O 1
ATOM 843 N N . GLY A 1 107 ? 12.658 14.290 -0.439 1.00 61.31 107 GLY A N 1
ATOM 844 C CA . GLY A 1 107 ? 14.093 14.304 -0.750 1.00 61.31 107 GLY A CA 1
ATOM 845 C C . GLY A 1 107 ? 14.602 13.058 -1.480 1.00 61.31 107 GLY A C 1
ATOM 846 O O . GLY A 1 107 ? 15.800 12.980 -1.762 1.00 61.31 107 GLY A O 1
ATOM 847 N N . GLY A 1 108 ? 13.714 12.119 -1.814 1.00 61.38 108 GLY A N 1
ATOM 848 C CA . GLY A 1 108 ? 14.011 10.967 -2.657 1.00 61.38 108 GLY A CA 1
ATOM 849 C C . GLY A 1 108 ? 13.915 11.264 -4.163 1.00 61.38 108 GLY A C 1
ATOM 850 O O . GLY A 1 108 ? 13.482 12.342 -4.581 1.00 61.38 108 GLY A O 1
ATOM 851 N N . PRO A 1 109 ? 14.337 10.315 -5.020 1.00 61.94 109 PRO A N 1
ATOM 852 C CA . PRO A 1 109 ? 14.192 10.432 -6.471 1.00 61.94 109 PRO A CA 1
ATOM 853 C C . PRO A 1 109 ? 12.733 10.267 -6.948 1.00 61.94 109 PRO A C 1
ATOM 855 O O . PRO A 1 109 ? 12.426 10.626 -8.091 1.00 61.94 109 PRO A O 1
ATOM 858 N N . SER A 1 110 ? 11.832 9.771 -6.087 1.00 65.62 110 SER A N 1
ATOM 859 C CA . SER A 1 110 ? 10.381 9.731 -6.324 1.00 65.62 110 SER A CA 1
ATOM 860 C C . SER A 1 110 ? 9.719 10.885 -5.579 1.00 65.62 110 SER A C 1
ATOM 862 O O . SER A 1 110 ? 10.195 11.269 -4.525 1.00 65.62 110 SER A O 1
ATOM 864 N N . PRO A 1 111 ? 8.586 11.412 -6.059 1.00 72.81 111 PRO A N 1
ATOM 865 C CA . PRO A 1 111 ? 7.633 12.161 -5.256 1.00 72.81 111 PRO A CA 1
ATOM 866 C C . PRO A 1 111 ? 6.621 11.251 -4.533 1.00 72.81 111 PRO A 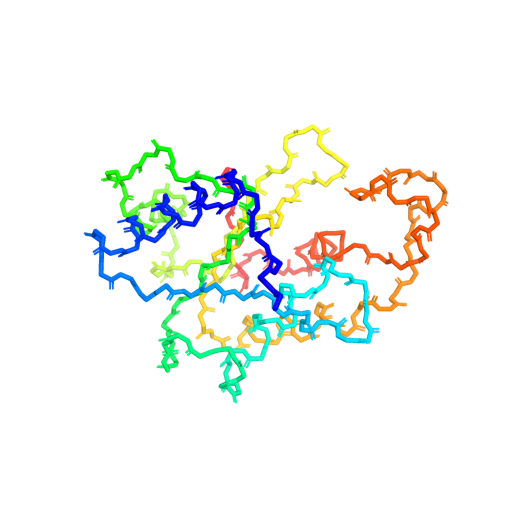C 1
ATOM 868 O O . PRO A 1 111 ? 5.715 11.771 -3.903 1.00 72.81 111 PRO A O 1
ATOM 871 N N . VAL A 1 112 ? 6.712 9.925 -4.677 1.00 81.00 112 VAL A N 1
ATOM 872 C CA . VAL A 1 112 ? 5.801 8.917 -4.102 1.00 81.00 112 VAL A CA 1
ATOM 873 C C . VAL A 1 112 ? 6.598 7.960 -3.228 1.00 81.00 112 VAL A C 1
ATOM 875 O O . VAL A 1 112 ? 7.584 7.404 -3.712 1.00 81.00 112 VAL A O 1
ATOM 878 N N . ASN A 1 113 ? 6.129 7.718 -2.009 1.00 85.88 113 ASN A N 1
ATOM 879 C CA . ASN A 1 113 ? 6.586 6.670 -1.107 1.00 85.88 113 ASN A CA 1
ATOM 880 C C . ASN A 1 113 ? 5.487 5.597 -0.977 1.00 85.88 113 ASN A C 1
ATOM 882 O O . ASN A 1 113 ? 4.312 5.904 -0.794 1.00 85.88 113 ASN A O 1
ATOM 886 N N . THR A 1 114 ? 5.872 4.328 -1.123 1.00 89.75 114 THR A N 1
ATOM 887 C CA . THR A 1 114 ? 4.951 3.173 -1.091 1.00 89.75 114 THR A CA 1
ATOM 888 C C . THR A 1 114 ? 5.079 2.336 0.183 1.00 89.75 114 THR A C 1
ATOM 890 O O . THR A 1 114 ? 4.573 1.212 0.240 1.00 89.75 114 THR A O 1
ATOM 893 N N . GLY A 1 115 ? 5.769 2.862 1.197 1.00 90.19 115 GLY A N 1
ATOM 894 C CA . GLY A 1 115 ? 5.863 2.252 2.522 1.00 90.19 115 GLY A CA 1
ATOM 895 C C . GLY A 1 115 ? 4.560 2.353 3.307 1.00 90.19 115 GLY A C 1
ATOM 896 O O . GLY A 1 115 ? 4.269 1.501 4.138 1.00 90.19 115 GLY A O 1
ATOM 897 N N . VAL A 1 116 ? 3.720 3.338 2.980 1.00 91.38 116 VAL A N 1
ATOM 898 C CA . VAL A 1 116 ? 2.333 3.417 3.444 1.00 91.38 116 VAL A CA 1
ATOM 899 C C . VAL A 1 116 ? 1.423 3.547 2.235 1.00 91.38 116 VAL A C 1
ATOM 901 O O . VAL A 1 116 ? 1.507 4.524 1.493 1.00 91.38 116 VAL A O 1
ATOM 904 N N . LEU A 1 117 ? 0.535 2.573 2.047 1.00 91.25 117 LEU A N 1
ATOM 905 C CA . LEU A 1 117 ? -0.484 2.616 1.003 1.00 91.25 117 LEU A CA 1
ATOM 906 C C . LEU A 1 117 ? -1.864 2.424 1.615 1.00 91.25 117 LEU A C 1
ATOM 908 O O . LEU A 1 117 ? -2.113 1.454 2.328 1.00 91.25 117 LEU A O 1
ATOM 912 N N . ILE A 1 118 ? -2.782 3.321 1.283 1.00 90.69 118 ILE A N 1
ATOM 913 C CA . ILE A 1 118 ? -4.180 3.246 1.696 1.00 90.69 118 ILE A CA 1
ATOM 914 C C . ILE A 1 118 ? -5.031 3.159 0.432 1.00 90.69 118 ILE A C 1
ATOM 916 O O . ILE A 1 118 ? -4.992 4.042 -0.424 1.00 90.69 118 ILE A O 1
ATOM 920 N N . LEU A 1 119 ? -5.792 2.077 0.295 1.00 88.31 119 LEU A N 1
ATOM 921 C CA . LEU A 1 119 ? -6.524 1.757 -0.928 1.00 88.31 119 LEU A CA 1
ATOM 922 C C . LEU A 1 119 ? -7.977 1.432 -0.623 1.00 88.31 119 LEU A C 1
ATOM 924 O O . LEU A 1 119 ? -8.281 0.642 0.269 1.00 88.31 119 LEU A O 1
ATOM 928 N N . ARG A 1 120 ? -8.879 1.931 -1.465 1.00 88.19 120 ARG A N 1
ATOM 929 C CA . ARG A 1 120 ? -10.241 1.398 -1.548 1.00 88.19 120 ARG A CA 1
ATOM 930 C C . ARG A 1 120 ? -10.230 0.022 -2.215 1.00 88.19 120 ARG A C 1
ATOM 932 O O . ARG A 1 120 ? -9.620 -0.148 -3.270 1.00 88.19 120 ARG A O 1
ATOM 939 N N . ASN A 1 121 ? -10.957 -0.957 -1.694 1.00 87.50 121 ASN A N 1
ATOM 940 C CA . ASN A 1 121 ? -11.112 -2.243 -2.375 1.00 87.50 121 ASN A CA 1
ATOM 941 C C . ASN A 1 121 ? -12.200 -2.152 -3.459 1.00 87.50 121 ASN A C 1
ATOM 943 O O . ASN A 1 121 ? -13.345 -2.558 -3.268 1.00 87.50 121 ASN A O 1
ATOM 947 N N . CYS A 1 122 ? -11.847 -1.593 -4.615 1.00 86.25 122 CYS A N 1
ATOM 948 C CA . CYS A 1 122 ? -12.740 -1.465 -5.765 1.00 86.25 122 CYS A CA 1
ATOM 949 C C . CYS A 1 122 ? -12.107 -2.029 -7.044 1.00 86.25 122 CYS A C 1
ATOM 951 O O . CYS A 1 122 ? -10.894 -2.225 -7.128 1.00 86.25 122 CYS A O 1
ATOM 953 N N . GLU A 1 123 ? -12.932 -2.264 -8.065 1.00 86.50 123 GLU A N 1
ATOM 954 C CA . GLU A 1 123 ? -12.488 -2.788 -9.364 1.00 86.50 123 GLU A CA 1
ATOM 955 C C . GLU A 1 123 ? -11.392 -1.924 -10.004 1.00 86.50 123 GLU A C 1
ATOM 957 O O . GLU A 1 123 ? -10.386 -2.456 -10.463 1.00 86.50 123 GLU A O 1
ATOM 962 N N . ALA A 1 124 ? -11.531 -0.594 -9.948 1.00 86.12 124 ALA A N 1
ATOM 963 C CA . ALA A 1 124 ? -10.544 0.330 -10.505 1.00 86.12 124 ALA A CA 1
ATOM 964 C C . ALA A 1 124 ? -9.147 0.143 -9.887 1.00 86.12 124 ALA A C 1
ATOM 966 O O . ALA A 1 124 ? -8.150 0.119 -10.610 1.00 86.12 124 ALA A O 1
ATOM 967 N N . ASN A 1 125 ? -9.071 -0.048 -8.567 1.00 87.31 125 ASN A N 1
ATOM 968 C CA . ASN A 1 125 ? -7.804 -0.291 -7.884 1.00 87.31 125 ASN A CA 1
ATOM 969 C C . ASN A 1 125 ? -7.269 -1.690 -8.154 1.00 87.31 125 ASN A C 1
ATOM 971 O O . ASN A 1 125 ? -6.078 -1.838 -8.397 1.00 87.31 125 ASN A O 1
ATOM 975 N N . ARG A 1 126 ? -8.129 -2.712 -8.205 1.00 88.31 126 ARG A N 1
ATOM 976 C CA . ARG A 1 126 ? -7.698 -4.063 -8.598 1.00 88.31 126 ARG A CA 1
ATOM 977 C C . ARG A 1 126 ? -7.039 -4.034 -9.978 1.00 88.31 126 ARG A C 1
ATOM 979 O O . ARG A 1 126 ? -5.920 -4.506 -10.127 1.00 88.31 126 ARG A O 1
ATOM 986 N N . MET A 1 127 ? -7.665 -3.376 -10.954 1.00 89.25 127 MET A N 1
ATOM 987 C CA . MET A 1 127 ? -7.088 -3.196 -12.291 1.00 89.25 127 MET A CA 1
ATOM 988 C C . MET A 1 127 ? -5.785 -2.385 -12.280 1.00 89.25 127 MET A C 1
ATOM 990 O O . MET A 1 127 ? -4.870 -2.688 -13.044 1.00 89.25 127 MET A O 1
ATOM 994 N N . PHE A 1 128 ? -5.684 -1.359 -11.429 1.00 90.69 128 PHE A N 1
ATOM 995 C CA . PHE A 1 128 ? -4.453 -0.583 -11.272 1.00 90.69 128 PHE A CA 1
ATOM 996 C C . PHE A 1 128 ? -3.298 -1.453 -10.763 1.00 90.69 128 PHE A C 1
ATOM 998 O O . PHE A 1 128 ? -2.221 -1.434 -11.356 1.00 90.69 128 PHE A O 1
ATOM 1005 N N . PHE A 1 129 ? -3.522 -2.237 -9.705 1.00 92.44 129 PHE A N 1
ATOM 1006 C CA . PHE A 1 129 ? -2.494 -3.095 -9.114 1.00 92.44 129 PHE A CA 1
ATOM 1007 C C . PHE A 1 129 ? -2.126 -4.286 -10.012 1.00 92.44 129 PHE A C 1
ATOM 1009 O O . PHE A 1 129 ? -0.959 -4.670 -10.032 1.00 92.44 129 PHE A O 1
ATOM 1016 N N . GLU A 1 130 ? -3.055 -4.809 -10.820 1.00 93.25 130 GLU A N 1
ATOM 1017 C CA . GLU A 1 130 ? -2.726 -5.776 -11.882 1.00 93.25 130 GLU A CA 1
ATOM 1018 C C . GLU A 1 130 ? -1.804 -5.150 -12.940 1.00 93.25 130 GLU A C 1
ATOM 1020 O O . GLU A 1 130 ? -0.749 -5.694 -13.255 1.00 93.25 130 GLU A O 1
ATOM 1025 N N . LYS A 1 131 ? -2.124 -3.941 -13.419 1.00 93.19 131 LYS A N 1
ATOM 1026 C CA . LYS A 1 131 ? -1.270 -3.226 -14.381 1.00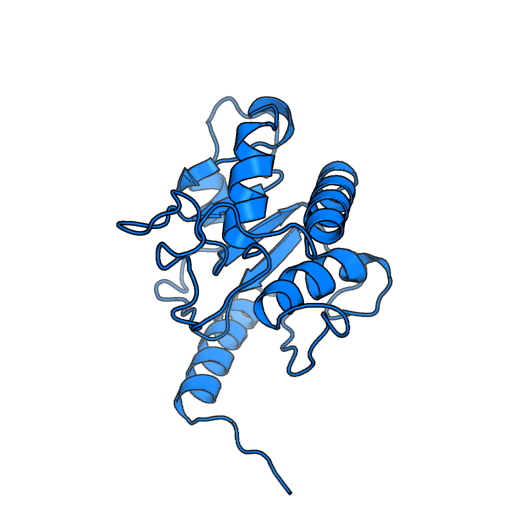 93.19 131 LYS A CA 1
ATOM 1027 C C . LYS A 1 131 ? 0.113 -2.902 -13.806 1.00 93.19 131 LYS A C 1
ATOM 1029 O O . LYS A 1 131 ? 1.107 -2.981 -14.524 1.00 93.19 131 LYS A O 1
ATOM 1034 N N . LEU A 1 132 ? 0.174 -2.522 -12.531 1.00 93.69 132 LEU A N 1
ATOM 1035 C CA . LEU A 1 132 ? 1.424 -2.304 -11.804 1.00 93.69 132 LEU A CA 1
ATOM 1036 C C . LEU A 1 132 ? 2.241 -3.601 -11.742 1.00 93.69 132 LEU A C 1
ATOM 1038 O O . LEU A 1 132 ? 3.424 -3.594 -12.073 1.00 93.69 132 LEU A O 1
ATOM 1042 N N . TRP A 1 133 ? 1.604 -4.721 -11.400 1.00 94.56 133 TRP A N 1
ATOM 1043 C CA . TRP A 1 133 ? 2.235 -6.038 -11.339 1.00 94.56 133 TRP A CA 1
ATOM 1044 C C . TRP A 1 133 ? 2.771 -6.526 -12.694 1.00 94.56 133 TRP A C 1
ATOM 1046 O O . TRP A 1 133 ? 3.865 -7.095 -12.761 1.00 94.56 133 TRP A O 1
ATOM 1056 N N . ASP A 1 134 ? 2.055 -6.278 -13.789 1.00 94.81 134 ASP A N 1
ATOM 1057 C CA . ASP A 1 134 ? 2.486 -6.648 -15.146 1.00 94.81 134 ASP A CA 1
ATOM 1058 C C . ASP A 1 134 ? 3.796 -5.969 -15.569 1.00 94.81 134 ASP A C 1
ATOM 1060 O O . ASP A 1 134 ? 4.518 -6.470 -16.430 1.00 94.81 134 ASP A O 1
ATOM 1064 N N . MET A 1 135 ? 4.141 -4.853 -14.929 1.00 92.44 135 MET A N 1
ATOM 1065 C CA . MET A 1 135 ? 5.353 -4.084 -15.200 1.00 92.44 135 MET A CA 1
ATOM 1066 C C . MET A 1 135 ? 6.556 -4.513 -14.341 1.00 92.44 135 MET A C 1
ATOM 1068 O O . MET A 1 135 ? 7.629 -3.930 -14.485 1.00 92.44 135 MET A O 1
ATOM 1072 N N . ARG A 1 136 ? 6.432 -5.536 -13.481 1.00 91.94 136 ARG A N 1
ATOM 1073 C CA . ARG A 1 136 ? 7.489 -5.956 -12.531 1.00 91.94 136 ARG A CA 1
ATOM 1074 C C . ARG A 1 136 ? 8.806 -6.410 -13.159 1.00 91.94 136 ARG A C 1
ATOM 1076 O O . ARG A 1 136 ? 9.847 -6.371 -12.513 1.00 91.94 136 ARG A O 1
ATOM 1083 N N . HIS A 1 137 ? 8.766 -6.836 -14.419 1.00 90.56 137 HIS A N 1
ATOM 1084 C CA . HIS A 1 137 ? 9.946 -7.237 -15.193 1.00 90.56 137 HIS A CA 1
ATOM 1085 C C . HIS A 1 137 ? 10.379 -6.173 -16.201 1.00 90.56 137 HIS A C 1
ATOM 1087 O O . HIS A 1 137 ? 11.224 -6.440 -17.057 1.00 90.56 137 HIS A O 1
ATOM 1093 N N . ASN A 1 138 ? 9.814 -4.965 -16.124 1.00 89.06 138 ASN A N 1
ATOM 1094 C CA . ASN A 1 138 ? 10.281 -3.868 -16.953 1.00 89.06 138 ASN A CA 1
ATOM 1095 C C . ASN A 1 138 ? 11.692 -3.468 -16.517 1.00 89.06 138 ASN A C 1
ATOM 1097 O O . ASN A 1 138 ? 11.958 -3.367 -15.315 1.00 89.06 138 ASN A O 1
ATOM 1101 N N . PRO A 1 139 ? 12.607 -3.249 -17.473 1.00 84.31 139 PRO A N 1
ATOM 1102 C CA . PRO A 1 139 ? 13.950 -2.803 -17.150 1.00 84.31 139 PRO A CA 1
ATOM 1103 C C . PRO A 1 139 ? 13.897 -1.425 -16.491 1.00 84.31 139 PRO A C 1
ATOM 1105 O O . PRO A 1 139 ? 13.134 -0.562 -16.929 1.00 84.31 139 PRO A O 1
ATOM 1108 N N . SER A 1 140 ? 14.727 -1.212 -15.469 1.00 74.62 140 SER A N 1
ATOM 1109 C CA . SER A 1 140 ? 14.807 0.103 -14.834 1.00 74.62 140 SER A CA 1
ATOM 1110 C C . SER A 1 140 ? 15.349 1.131 -15.822 1.00 74.62 140 SER A C 1
ATOM 1112 O O . SER A 1 140 ? 16.389 0.930 -16.457 1.00 74.62 140 SER A O 1
ATOM 1114 N N . SER A 1 141 ? 14.652 2.263 -15.925 1.00 66.12 141 SER A N 1
ATOM 1115 C CA . SER A 1 141 ? 15.097 3.418 -16.709 1.00 66.12 141 SER A CA 1
ATOM 1116 C C . SER A 1 141 ? 16.323 4.107 -16.092 1.00 66.12 141 SER A C 1
ATOM 1118 O O . SER A 1 141 ? 16.994 4.906 -16.747 1.00 66.12 141 SER A O 1
ATOM 1120 N N . SER A 1 142 ? 16.634 3.755 -14.841 1.00 58.78 142 SER A N 1
ATOM 1121 C CA . SER A 1 142 ? 17.570 4.451 -13.968 1.00 58.78 142 SER A CA 1
ATOM 1122 C C . SER A 1 142 ? 18.964 3.823 -13.925 1.00 58.78 142 SER A C 1
ATOM 1124 O O . SER A 1 142 ? 19.777 4.248 -13.123 1.00 58.78 142 SER A O 1
ATOM 1126 N N . VAL A 1 143 ? 19.329 2.844 -14.758 1.00 53.69 143 VAL A N 1
ATOM 1127 C CA . VAL A 1 143 ? 20.692 2.267 -14.708 1.00 53.69 143 VAL A CA 1
ATOM 1128 C C . VAL A 1 143 ? 21.725 3.249 -15.313 1.00 53.69 143 VAL A C 1
ATOM 1130 O O . VAL A 1 143 ? 21.581 3.586 -16.490 1.00 53.69 143 VAL A O 1
ATOM 1133 N N . PRO A 1 144 ? 22.788 3.705 -14.595 1.00 50.19 144 PRO A N 1
ATOM 1134 C CA . PRO A 1 144 ? 23.297 3.276 -13.282 1.00 50.19 144 PRO A CA 1
ATOM 1135 C C . PRO A 1 144 ? 23.105 4.324 -12.156 1.00 50.19 144 PRO A 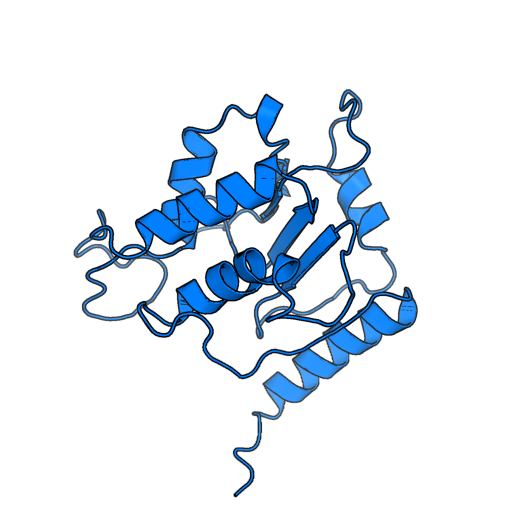C 1
ATOM 1137 O O . PRO A 1 144 ? 23.903 4.398 -11.222 1.00 50.19 144 PRO A O 1
ATOM 1140 N N . ALA A 1 145 ? 22.101 5.187 -12.255 1.00 47.19 145 ALA A N 1
ATOM 1141 C CA . ALA A 1 145 ? 21.705 6.109 -11.201 1.00 47.19 145 ALA A CA 1
ATOM 1142 C C . ALA A 1 145 ? 20.924 5.361 -10.105 1.00 47.19 145 ALA A C 1
ATOM 1144 O O . ALA A 1 145 ? 19.767 5.003 -10.278 1.00 47.19 145 ALA A O 1
ATOM 1145 N N . TYR A 1 146 ? 21.597 5.126 -8.977 1.00 51.47 146 TYR A N 1
ATOM 1146 C CA . TYR A 1 146 ? 21.047 4.723 -7.678 1.00 51.47 146 TYR A CA 1
ATOM 1147 C C . TYR A 1 146 ? 19.549 5.049 -7.510 1.00 51.47 146 TYR A C 1
ATOM 1149 O O . TYR A 1 146 ? 19.198 6.200 -7.250 1.00 51.47 146 TYR A O 1
ATOM 1157 N N . SER A 1 147 ? 18.666 4.057 -7.642 1.00 54.22 147 SER A N 1
ATOM 1158 C CA . SER A 1 147 ? 17.221 4.255 -7.490 1.00 54.22 147 SER A CA 1
ATOM 1159 C C . SER A 1 147 ? 16.646 3.308 -6.441 1.00 54.22 147 SER A C 1
ATOM 1161 O O . SER A 1 147 ? 16.738 2.096 -6.607 1.00 54.22 147 SER A O 1
ATOM 1163 N N . TYR A 1 148 ? 16.019 3.893 -5.414 1.00 54.69 148 TYR A N 1
ATOM 1164 C CA . TYR A 1 148 ? 15.155 3.315 -4.363 1.00 54.69 148 TYR A CA 1
ATOM 1165 C C . TYR A 1 148 ? 15.749 2.238 -3.465 1.00 54.69 148 TYR A C 1
ATOM 1167 O O . TYR A 1 148 ? 15.708 2.365 -2.247 1.00 54.69 148 TYR A O 1
ATOM 1175 N N . SER A 1 149 ? 16.364 1.222 -4.050 1.00 53.03 149 SER A N 1
ATOM 1176 C CA . SER A 1 149 ? 17.177 0.265 -3.337 1.00 53.03 149 SER A CA 1
ATOM 1177 C C . SER A 1 149 ? 18.631 0.611 -3.631 1.00 53.03 149 SER A C 1
ATOM 1179 O O . SER A 1 149 ? 19.049 0.740 -4.780 1.00 53.03 149 SER A O 1
ATOM 1181 N N . SER A 1 150 ? 19.466 0.729 -2.612 1.00 53.34 150 SER A N 1
ATOM 1182 C CA . SER A 1 150 ? 20.926 0.747 -2.762 1.00 53.34 150 SER A CA 1
ATOM 1183 C C . SER A 1 150 ? 21.473 -0.593 -3.300 1.00 53.34 150 SER A C 1
ATOM 1185 O O . SER A 1 150 ? 22.646 -0.901 -3.106 1.00 53.34 150 SER A O 1
ATOM 1187 N N . CYS A 1 151 ? 20.633 -1.397 -3.971 1.00 55.59 151 CYS A N 1
ATOM 1188 C CA . CYS A 1 151 ? 20.936 -2.703 -4.516 1.00 55.59 151 CYS A CA 1
ATOM 1189 C C . CYS A 1 151 ? 21.820 -2.536 -5.758 1.00 55.59 151 CYS A C 1
ATOM 1191 O O . CYS A 1 151 ? 21.356 -2.074 -6.809 1.00 55.59 151 CYS A O 1
ATOM 1193 N N . PRO A 1 152 ? 23.108 -2.907 -5.673 1.00 53.50 152 PRO A N 1
ATOM 1194 C CA . PRO A 1 152 ? 23.969 -2.902 -6.838 1.00 53.50 152 PRO A CA 1
ATOM 1195 C C . PRO A 1 152 ? 23.394 -3.894 -7.857 1.00 53.50 152 PRO A C 1
ATOM 1197 O O . PRO A 1 152 ? 23.180 -5.059 -7.523 1.00 53.50 152 PRO A O 1
ATOM 1200 N N . ASN A 1 153 ? 23.202 -3.453 -9.104 1.00 57.47 153 ASN A N 1
ATOM 1201 C CA . ASN A 1 153 ? 22.673 -4.249 -10.226 1.00 57.47 153 ASN A CA 1
ATOM 1202 C C . ASN A 1 153 ? 21.150 -4.469 -10.243 1.00 57.47 153 ASN A C 1
ATOM 1204 O O . ASN A 1 153 ? 20.682 -5.508 -10.709 1.00 57.47 153 ASN A O 1
ATOM 1208 N N . GLN A 1 154 ? 20.361 -3.493 -9.796 1.00 69.44 154 GLN A N 1
ATOM 1209 C CA . GLN A 1 154 ? 18.926 -3.493 -10.071 1.00 69.44 154 GLN A CA 1
ATOM 1210 C C . GLN A 1 154 ? 18.667 -3.412 -11.594 1.00 69.44 154 GLN A C 1
ATOM 1212 O O . GLN A 1 154 ? 18.812 -2.360 -12.209 1.00 69.44 154 GLN A O 1
ATOM 1217 N N . ILE A 1 155 ? 18.318 -4.549 -12.212 1.00 76.00 155 ILE A N 1
ATOM 1218 C CA . ILE A 1 155 ? 18.016 -4.649 -13.655 1.00 76.00 155 ILE A CA 1
ATOM 1219 C C . ILE A 1 155 ? 16.560 -4.252 -13.941 1.00 76.00 155 ILE A C 1
ATOM 1221 O O . ILE A 1 155 ? 16.279 -3.681 -14.993 1.00 76.00 155 ILE A O 1
ATOM 1225 N N . PHE A 1 156 ? 15.646 -4.520 -13.005 1.00 83.75 156 PHE A N 1
ATOM 1226 C CA . PHE A 1 156 ? 14.210 -4.255 -13.139 1.00 83.75 156 PHE A CA 1
ATOM 1227 C C . PHE A 1 156 ? 13.754 -3.089 -12.263 1.00 83.75 156 PHE A C 1
ATOM 1229 O O . PHE A 1 156 ? 14.358 -2.819 -11.225 1.00 83.75 156 PHE A O 1
ATOM 1236 N N . SER A 1 157 ? 12.693 -2.395 -12.670 1.00 85.50 157 SER A N 1
ATOM 1237 C CA . SER A 1 157 ? 12.152 -1.251 -11.931 1.00 85.50 157 SER A CA 1
ATOM 1238 C C . SER A 1 157 ? 11.652 -1.614 -10.532 1.00 85.50 157 SER A C 1
ATOM 1240 O O . SER A 1 157 ? 11.111 -2.698 -10.299 1.00 85.50 157 SER A O 1
ATOM 1242 N N . HIS A 1 158 ? 11.808 -0.657 -9.615 1.00 88.50 158 HIS A N 1
ATOM 1243 C CA . HIS A 1 158 ? 11.197 -0.703 -8.287 1.00 88.50 158 HIS A CA 1
ATOM 1244 C C . HIS A 1 158 ? 9.682 -0.499 -8.421 1.00 88.50 158 HIS A C 1
ATOM 1246 O O . HIS A 1 158 ? 9.246 0.292 -9.258 1.00 88.50 158 HIS A O 1
ATOM 1252 N N . GLU A 1 159 ? 8.865 -1.144 -7.596 1.00 91.44 159 GLU A N 1
ATOM 1253 C CA . GLU A 1 159 ? 7.408 -0.960 -7.590 1.00 91.44 159 GLU A CA 1
ATOM 1254 C C . GLU A 1 159 ? 7.025 0.506 -7.367 1.00 91.44 159 GLU A C 1
ATOM 1256 O O . GLU A 1 159 ? 6.143 1.015 -8.052 1.00 91.44 159 GLU A O 1
ATOM 1261 N N . GLN A 1 160 ? 7.759 1.214 -6.505 1.00 89.50 160 GLN A N 1
ATOM 1262 C CA . GLN A 1 160 ? 7.613 2.658 -6.292 1.00 89.50 160 GLN A CA 1
ATOM 1263 C C . GLN A 1 160 ? 7.851 3.488 -7.568 1.00 89.50 160 GLN A C 1
ATOM 1265 O O . GLN A 1 160 ? 7.071 4.395 -7.859 1.00 89.50 160 GLN A O 1
ATOM 1270 N N . GLU A 1 161 ? 8.885 3.161 -8.358 1.00 86.44 161 GLU A N 1
ATOM 1271 C CA . GLU A 1 161 ? 9.185 3.827 -9.642 1.00 86.44 161 GLU A CA 1
ATOM 1272 C C . GLU A 1 161 ? 8.027 3.620 -10.626 1.00 86.44 161 GLU A C 1
ATOM 1274 O O . GLU A 1 161 ? 7.515 4.566 -11.230 1.00 86.44 161 GLU A O 1
ATOM 1279 N N . VAL A 1 162 ? 7.562 2.377 -10.750 1.00 89.75 162 VAL A N 1
ATOM 1280 C CA . VAL A 1 162 ? 6.481 2.029 -11.675 1.00 89.75 162 VAL A CA 1
ATOM 1281 C C . VAL A 1 162 ? 5.154 2.647 -11.240 1.00 89.75 162 VAL A C 1
ATOM 1283 O O . VAL A 1 162 ? 4.410 3.169 -12.076 1.00 89.75 162 VAL A O 1
ATOM 1286 N N . MET A 1 163 ? 4.850 2.628 -9.942 1.00 90.06 163 MET A N 1
ATOM 1287 C CA . MET A 1 163 ? 3.634 3.223 -9.398 1.00 90.06 163 MET A CA 1
ATOM 1288 C C . MET A 1 163 ? 3.602 4.720 -9.696 1.00 90.06 163 MET A C 1
ATOM 1290 O O . MET A 1 163 ? 2.609 5.209 -10.232 1.00 90.06 163 MET A O 1
ATOM 1294 N N . GLN A 1 164 ? 4.713 5.429 -9.483 1.00 86.06 164 GLN A N 1
ATOM 1295 C CA . GLN A 1 164 ? 4.853 6.838 -9.851 1.00 86.06 164 GLN A CA 1
ATOM 1296 C C . GLN A 1 164 ? 4.562 7.076 -11.343 1.00 86.06 164 GLN A C 1
ATOM 1298 O O . GLN A 1 164 ? 3.860 8.029 -11.698 1.00 86.06 164 GLN A O 1
ATOM 1303 N N . GLU A 1 165 ? 5.093 6.245 -12.242 1.00 86.25 165 GLU A N 1
ATOM 1304 C CA . GLU A 1 165 ? 4.809 6.376 -13.674 1.00 86.25 165 GLU A CA 1
ATOM 1305 C C . GLU A 1 165 ? 3.336 6.155 -14.015 1.00 86.25 165 GLU A C 1
ATOM 1307 O O . GLU A 1 165 ? 2.782 6.872 -14.855 1.00 86.25 165 GLU A O 1
ATOM 1312 N N . LEU A 1 166 ? 2.706 5.156 -13.397 1.00 88.25 166 LEU A N 1
ATOM 1313 C CA . LEU A 1 166 ? 1.296 4.860 -13.610 1.00 88.25 166 LEU A CA 1
ATOM 1314 C C . LEU A 1 166 ? 0.412 5.988 -13.087 1.00 88.25 166 LEU A C 1
ATOM 1316 O O . LEU A 1 166 ? -0.496 6.402 -13.804 1.00 88.25 166 LEU A O 1
ATOM 1320 N N . LEU A 1 167 ? 0.722 6.540 -11.916 1.00 83.75 167 LEU A N 1
ATOM 1321 C CA . LEU A 1 167 ? 0.003 7.665 -11.318 1.00 83.75 167 LEU A CA 1
ATOM 1322 C C . LEU A 1 167 ? 0.138 8.950 -12.149 1.00 83.75 167 LEU A C 1
ATOM 1324 O O . LEU A 1 167 ? -0.827 9.691 -12.288 1.00 83.75 167 LEU A O 1
ATOM 1328 N N . LYS A 1 168 ? 1.295 9.199 -12.782 1.00 80.56 168 LYS A N 1
ATOM 1329 C CA . LYS A 1 168 ? 1.467 10.327 -13.726 1.00 80.56 168 LYS A CA 1
ATOM 1330 C C . LYS A 1 168 ? 0.611 10.193 -14.989 1.00 80.56 168 LYS A C 1
ATOM 1332 O O . LYS A 1 168 ? 0.244 11.200 -15.587 1.00 80.56 168 LYS A O 1
ATOM 1337 N N . LYS A 1 169 ? 0.375 8.958 -15.443 1.00 80.25 169 LYS A N 1
ATOM 1338 C CA . LYS A 1 169 ? -0.417 8.645 -16.648 1.00 80.25 169 LYS A CA 1
ATOM 1339 C C . LYS A 1 169 ? -1.907 8.481 -16.333 1.00 80.25 169 LYS A C 1
ATOM 1341 O O . LYS A 1 169 ? -2.728 8.509 -17.247 1.00 80.25 169 LYS A O 1
ATOM 1346 N N . ALA A 1 170 ? -2.235 8.253 -15.069 1.00 70.88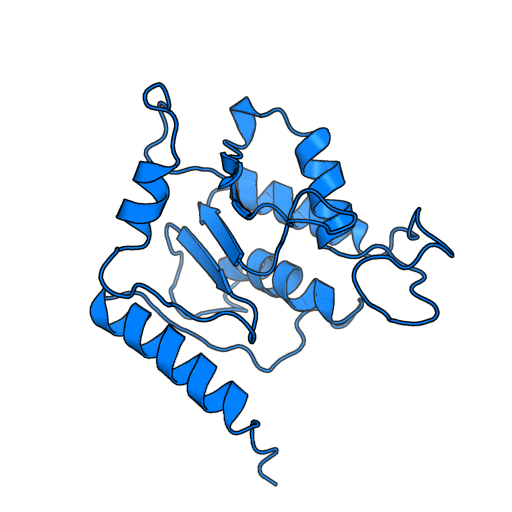 170 ALA A N 1
ATOM 1347 C CA . ALA A 1 170 ? -3.585 8.156 -14.559 1.00 70.88 170 ALA A CA 1
ATOM 1348 C C . ALA A 1 170 ? -4.256 9.534 -14.561 1.00 70.88 170 ALA A C 1
ATOM 1350 O O . ALA A 1 170 ? -3.638 10.543 -14.232 1.00 70.88 170 ALA A O 1
ATOM 1351 N N . ASP A 1 171 ? -5.538 9.573 -14.921 1.00 63.41 171 ASP A N 1
ATOM 1352 C CA . ASP A 1 171 ? -6.355 10.766 -14.720 1.00 63.41 171 ASP A CA 1
ATOM 1353 C C . ASP A 1 171 ? -6.496 11.005 -13.201 1.00 63.41 171 ASP A C 1
ATOM 1355 O O . ASP A 1 171 ? -7.041 10.135 -12.508 1.00 63.41 171 ASP A O 1
ATOM 1359 N N . PRO A 1 172 ? -6.032 12.149 -12.658 1.00 58.59 172 PRO A N 1
ATOM 1360 C CA . PRO A 1 172 ? -6.126 12.444 -11.228 1.00 58.59 172 PRO A CA 1
ATOM 1361 C C . PRO A 1 172 ? -7.564 12.374 -10.699 1.00 58.59 172 PRO A C 1
ATOM 1363 O O . PRO A 1 172 ? -7.782 12.014 -9.542 1.00 58.59 172 PRO A O 1
ATOM 1366 N N . SER A 1 173 ? -8.554 12.664 -11.552 1.00 53.03 173 SER A N 1
ATOM 1367 C CA . SER A 1 173 ? -9.976 12.580 -11.211 1.00 53.03 173 SER A CA 1
ATOM 1368 C C . SER A 1 173 ? -10.505 11.141 -11.155 1.00 53.03 173 SER A C 1
ATOM 1370 O O . SER A 1 173 ? -11.457 10.869 -10.425 1.00 53.03 173 SER A O 1
ATOM 1372 N N . ALA A 1 174 ? -9.865 10.202 -11.860 1.00 49.09 174 ALA A N 1
ATOM 1373 C CA . ALA A 1 174 ? -10.243 8.789 -11.877 1.00 49.09 174 ALA A CA 1
ATOM 1374 C C . ALA A 1 174 ? -9.639 7.993 -10.709 1.00 49.09 174 ALA A C 1
ATOM 1376 O O . ALA A 1 174 ? -10.225 7.001 -10.277 1.00 49.09 174 ALA A O 1
ATOM 1377 N N . TYR A 1 175 ? -8.493 8.425 -10.174 1.00 52.59 175 TYR A N 1
ATOM 1378 C CA . TYR A 1 175 ? -7.768 7.699 -9.123 1.00 52.59 175 TYR A CA 1
ATOM 1379 C C . TYR A 1 175 ? -7.691 8.432 -7.786 1.00 52.59 175 TYR A C 1
ATOM 1381 O O . TYR A 1 175 ? -7.162 7.862 -6.837 1.00 52.59 175 TYR A O 1
ATOM 1389 N N . GLY A 1 176 ? -8.273 9.636 -7.678 1.00 51.12 176 GLY A N 1
ATOM 1390 C CA . GLY A 1 176 ? -8.420 10.351 -6.407 1.00 51.12 176 GLY A CA 1
ATOM 1391 C C . GLY A 1 176 ? -7.135 10.316 -5.589 1.00 51.12 176 GLY A C 1
ATOM 1392 O O . GLY A 1 176 ? -7.180 9.936 -4.425 1.00 51.12 176 GLY A O 1
ATOM 1393 N N . VAL A 1 177 ? -6.011 10.583 -6.255 1.00 55.16 177 VAL A N 1
ATOM 1394 C CA . VAL A 1 177 ? -4.676 10.491 -5.675 1.00 55.16 177 VAL A CA 1
ATOM 1395 C C . VAL A 1 177 ? -4.468 11.747 -4.852 1.00 55.16 177 VAL A C 1
ATOM 1397 O O . VAL A 1 177 ? -4.309 12.836 -5.410 1.00 55.16 177 VAL A O 1
ATOM 1400 N N . TYR A 1 178 ? -4.524 11.611 -3.533 1.00 55.59 178 TYR A N 1
ATOM 1401 C CA . TYR A 1 178 ? -4.193 12.700 -2.622 1.00 55.59 178 TYR A CA 1
ATOM 1402 C C . TYR A 1 178 ? -2.783 12.465 -2.108 1.00 55.59 178 TYR A C 1
ATOM 1404 O O . TYR A 1 178 ? -2.398 11.334 -1.833 1.00 55.59 178 TYR A O 1
ATOM 1412 N N . ARG A 1 179 ? -2.013 13.543 -2.031 1.00 53.56 179 ARG A N 1
ATOM 1413 C CA . ARG A 1 179 ? -0.669 13.534 -1.471 1.00 53.56 179 ARG A CA 1
ATOM 1414 C C . ARG A 1 179 ? -0.741 14.211 -0.113 1.00 53.56 179 ARG A C 1
ATOM 1416 O O . ARG A 1 179 ? -1.275 15.320 -0.031 1.00 53.56 179 ARG A O 1
ATOM 1423 N N . SER A 1 180 ? -0.291 13.512 0.924 1.00 50.16 180 SER A N 1
ATOM 1424 C CA . SER A 1 180 ? -0.153 14.036 2.289 1.00 50.16 180 SER A CA 1
ATOM 1425 C C . SER A 1 180 ? 1.283 14.435 2.574 1.00 50.16 180 SER A C 1
ATOM 1427 O O . SER A 1 180 ? 2.158 13.594 2.251 1.00 50.16 180 SER A O 1
#

Radius of gyration: 16.58 Å; chains: 1; bounding box: 42×43×37 Å

Foldseek 3Di:
DDPDDPPLLVVLQCQVVVLCVVVVHQDDDDPDQLPPPFDSLCSQLSLVLCLQVCPNDSDNQDQKDKAAASPDGDPPSPADPLNVQCVQADPPDPDSGFQKEFEQDPPAPARTDPNIIMHGPDPLSSVVSVVLVVQRAPADPQVPPDHDDPDHDRGGDRSRVSNRVSCVVDDCSSGVYTYD

Sequence (180 aa):
MSSGRSEIAEIEVQNQQGYAISYGYDYSIYEENFACDSLLYWSKIAGIRNYPSGVVQSCPNPDQIVWLDDDVIVVNPNIKTDEFIQGHMSKDSSLSFPNILETEDIGGPSPVNTGVLILRNCEANRMFFEKLWDMRHNPSSSVPAYSYSSCPNQIFSHEQEVMQELLKKADPSAYGVYRS

Secondary structure (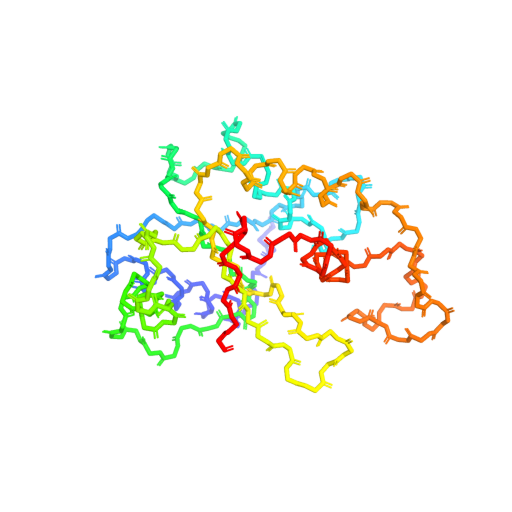DSSP, 8-state):
---PPPHHHHHHHHHHHHHHHHHT-------S-S-TTS-GGGHHHHHHHHGGGTSS-SSSS-SEEEEE-TT---S-TTS-HHHHHHHHS-TT-S-SS-SEEEE--TTSS-S-EEEEEEEE-SHHHHHHHHHHHHTTTSBPTTTTS--SS--TT--B--HHHHHHHHHHHS-HHHHT-EE-

pLDDT: mean 80.2, std 14.31, range [37.31, 97.38]